Protein AF-A0A037ZIH6-F1 (afdb_monomer_lite)

Radius of gyration: 15.74 Å; chains: 1; bounding box: 48×26×40 Å

pLDDT: mean 79.51, std 10.86, range [41.81, 92.06]

Secondary structure (DSSP, 8-state):
-HHHHHHHHHHHHSPTTSHHHHHHHHHHHHHHHHHHHHHHH---S-SS--HHHHHHHHHHHHHHHHHHHHHTT-HHHHHHHHHHHHHHHHHHHHHHHHHHTTS-SHHHHHHHHHHHHHHHHHHHHHSPPPTT--

Structure (mmCIF, N/CA/C/O backbone):
data_AF-A0A037ZIH6-F1
#
_entry.id   AF-A0A037ZIH6-F1
#
loop_
_atom_site.group_PDB
_atom_site.id
_atom_site.type_symbol
_atom_site.label_atom_id
_atom_site.label_alt_id
_atom_site.label_comp_id
_atom_site.label_asym_id
_atom_site.label_entity_id
_atom_site.label_seq_id
_atom_site.pdbx_PDB_ins_code
_atom_site.Cartn_x
_atom_site.Cartn_y
_atom_site.Cartn_z
_atom_site.occupancy
_atom_site.B_iso_or_equiv
_atom_site.auth_seq_id
_atom_site.auth_comp_id
_atom_site.auth_asym_id
_atom_site.auth_atom_id
_atom_site.pdbx_PDB_model_num
ATOM 1 N N . MET A 1 1 ? 10.804 1.734 0.736 1.00 68.06 1 MET A N 1
ATOM 2 C CA . MET A 1 1 ? 9.848 0.606 0.606 1.00 68.06 1 MET A CA 1
ATOM 3 C C . MET A 1 1 ? 9.737 -0.236 1.885 1.00 68.06 1 MET A C 1
ATOM 5 O O . MET A 1 1 ? 8.668 -0.233 2.480 1.00 68.06 1 MET A O 1
ATOM 9 N N . LEU A 1 2 ? 10.804 -0.874 2.390 1.00 74.44 2 LEU A N 1
ATOM 10 C CA . LEU A 1 2 ? 10.734 -1.746 3.588 1.00 74.44 2 LEU A CA 1
ATOM 11 C C . LEU A 1 2 ? 10.181 -1.064 4.856 1.00 74.44 2 LEU A C 1
ATOM 13 O O . LEU A 1 2 ? 9.346 -1.632 5.555 1.00 74.44 2 LEU A O 1
ATOM 17 N N . VAL A 1 3 ? 10.578 0.185 5.118 1.00 73.69 3 VAL A N 1
ATOM 18 C CA . VAL A 1 3 ? 10.059 0.964 6.258 1.00 73.69 3 VAL A CA 1
ATOM 19 C C . VAL A 1 3 ? 8.549 1.205 6.130 1.00 73.69 3 VAL A C 1
ATOM 21 O O . VAL A 1 3 ? 7.821 1.079 7.110 1.00 73.69 3 VAL A O 1
ATOM 24 N N . ALA A 1 4 ? 8.054 1.4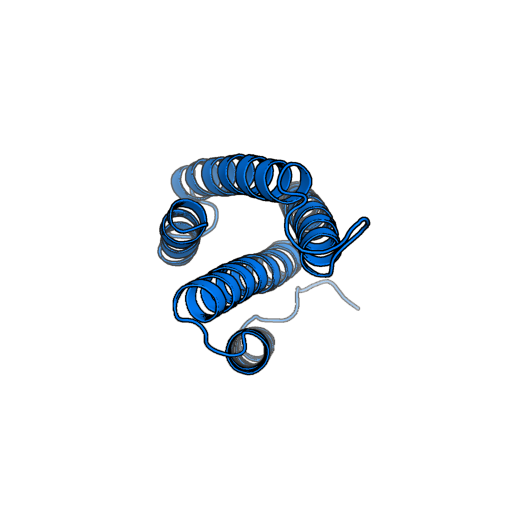87 4.919 1.00 73.69 4 ALA A N 1
ATOM 25 C CA . ALA A 1 4 ? 6.625 1.682 4.666 1.00 73.69 4 ALA A CA 1
ATOM 26 C C . ALA A 1 4 ? 5.823 0.396 4.917 1.00 73.69 4 ALA A C 1
ATOM 28 O O . ALA A 1 4 ? 4.733 0.461 5.482 1.00 73.69 4 ALA A O 1
ATOM 29 N N . LEU A 1 5 ? 6.382 -0.766 4.555 1.00 78.38 5 LEU A N 1
ATOM 30 C CA . LEU A 1 5 ? 5.774 -2.074 4.812 1.00 78.38 5 LEU A CA 1
ATOM 31 C C . LEU A 1 5 ? 5.673 -2.364 6.309 1.00 78.38 5 LEU A C 1
ATOM 33 O O . LEU A 1 5 ? 4.591 -2.693 6.794 1.00 78.38 5 LEU A O 1
ATOM 37 N N . GLY A 1 6 ? 6.771 -2.177 7.047 1.00 77.94 6 GLY A N 1
ATOM 38 C CA . GLY A 1 6 ? 6.791 -2.378 8.495 1.00 77.94 6 GLY A CA 1
ATOM 39 C C . GLY A 1 6 ? 5.801 -1.458 9.211 1.00 77.94 6 GLY A C 1
ATOM 40 O O . GLY A 1 6 ? 4.946 -1.921 9.966 1.00 77.94 6 GLY A O 1
ATOM 41 N N . VAL A 1 7 ? 5.844 -0.156 8.913 1.00 75.31 7 VAL A N 1
ATOM 42 C CA . VAL A 1 7 ? 4.920 0.819 9.510 1.00 75.31 7 VAL A CA 1
ATOM 43 C C . VAL A 1 7 ? 3.474 0.503 9.119 1.00 75.31 7 VAL A C 1
ATOM 45 O O . VAL A 1 7 ? 2.612 0.443 9.995 1.00 75.31 7 VAL A O 1
ATOM 48 N N . GLY A 1 8 ? 3.197 0.223 7.844 1.00 70.31 8 GLY A N 1
ATOM 49 C CA . GLY A 1 8 ? 1.859 -0.125 7.365 1.00 70.31 8 GLY A CA 1
ATOM 50 C C . GLY A 1 8 ? 1.283 -1.360 8.061 1.00 70.31 8 GLY A C 1
ATOM 51 O O . GLY A 1 8 ? 0.162 -1.303 8.565 1.00 70.31 8 GLY A O 1
ATOM 52 N N . ALA A 1 9 ? 2.068 -2.432 8.207 1.00 77.44 9 ALA A N 1
ATOM 53 C CA . ALA A 1 9 ? 1.650 -3.635 8.927 1.00 77.44 9 ALA A CA 1
ATOM 54 C C . ALA A 1 9 ? 1.286 -3.324 10.389 1.00 77.44 9 ALA A C 1
ATOM 56 O O . ALA A 1 9 ? 0.242 -3.760 10.883 1.00 77.44 9 ALA A O 1
ATOM 57 N N . THR A 1 10 ? 2.078 -2.487 11.072 1.00 74.12 10 THR A N 1
ATOM 58 C CA . THR A 1 10 ? 1.753 -2.080 12.449 1.00 74.12 10 THR A CA 1
ATOM 59 C C . THR A 1 10 ? 0.470 -1.251 12.549 1.00 74.12 10 THR A C 1
ATOM 61 O O . THR A 1 10 ? -0.231 -1.364 13.552 1.00 74.12 10 THR A O 1
ATOM 64 N N . VAL A 1 11 ? 0.095 -0.474 11.523 1.00 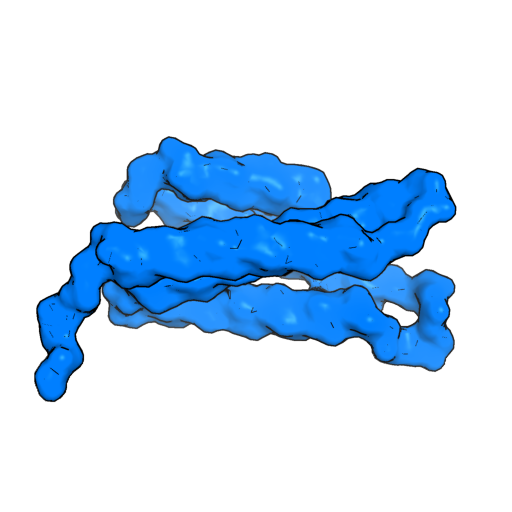77.38 11 VAL A N 1
ATOM 65 C CA . VAL A 1 11 ? -1.190 0.258 11.501 1.00 77.38 11 VAL A CA 1
ATOM 66 C C . VAL A 1 11 ? -2.379 -0.708 11.522 1.00 77.38 11 VAL A C 1
ATOM 68 O O . VAL A 1 11 ? -3.371 -0.420 12.199 1.00 77.38 11 VAL A O 1
ATOM 71 N N . PHE A 1 12 ? -2.281 -1.846 10.825 1.00 71.88 12 PHE A N 1
ATOM 72 C CA . PHE A 1 12 ? -3.338 -2.865 10.774 1.00 71.88 12 PHE A CA 1
ATOM 73 C C . PHE A 1 12 ? -3.478 -3.662 12.075 1.00 71.88 12 PHE A C 1
ATOM 75 O O . PHE A 1 12 ? -4.592 -4.040 12.431 1.00 71.88 12 PHE A O 1
ATOM 82 N N . LEU A 1 13 ? -2.377 -3.876 12.801 1.00 75.44 13 LEU A N 1
ATOM 83 C CA . LEU A 1 13 ? -2.367 -4.622 14.065 1.00 75.44 13 LEU A CA 1
ATOM 84 C C . LEU A 1 13 ? -2.875 -3.808 15.267 1.00 75.44 13 LEU A C 1
ATOM 86 O O . LEU A 1 13 ? -3.116 -4.366 16.337 1.00 75.44 13 LEU A O 1
ATOM 90 N N . ARG A 1 14 ? -3.015 -2.482 15.135 1.00 76.88 14 ARG A N 1
ATOM 91 C CA . ARG A 1 14 ? -3.415 -1.605 16.245 1.00 76.88 14 ARG A CA 1
ATOM 92 C C . ARG A 1 14 ? -4.919 -1.310 16.245 1.00 76.88 14 ARG A C 1
ATOM 94 O O . ARG A 1 14 ? -5.528 -1.201 15.179 1.00 76.88 14 ARG A O 1
ATOM 101 N N . PRO A 1 15 ? -5.525 -1.085 17.429 1.00 73.88 15 PRO A N 1
ATOM 102 C CA . PRO A 1 15 ? -6.934 -0.720 17.520 1.00 73.88 15 PRO A CA 1
ATOM 103 C C . PRO A 1 15 ? -7.221 0.568 16.734 1.00 73.88 15 PRO A C 1
ATOM 105 O O . PRO A 1 15 ? -6.603 1.618 16.964 1.00 73.88 15 PRO A O 1
ATOM 108 N N . LYS A 1 16 ? -8.158 0.475 15.786 1.00 74.56 16 LYS A N 1
ATOM 109 C CA . LYS A 1 16 ? -8.500 1.546 14.839 1.00 74.56 16 LYS A CA 1
ATOM 110 C C . LYS A 1 16 ? -9.087 2.753 15.577 1.00 74.56 16 LYS A C 1
ATOM 112 O O . LYS A 1 16 ? -9.877 2.605 16.503 1.00 74.56 16 LYS A O 1
ATOM 117 N N . GLY A 1 17 ? -8.720 3.963 15.155 1.00 69.81 17 GLY A N 1
ATOM 118 C CA . GLY A 1 17 ? -9.256 5.214 15.717 1.00 69.81 17 GLY A CA 1
ATOM 119 C C . GLY A 1 17 ? -8.604 5.707 17.018 1.00 69.81 17 GLY A C 1
ATOM 120 O O . GLY A 1 17 ? -8.899 6.823 17.449 1.00 69.81 17 GLY A O 1
ATOM 121 N N . THR A 1 18 ? -7.675 4.945 17.602 1.00 81.94 18 THR A N 1
ATOM 122 C CA . THR A 1 18 ? -6.865 5.383 18.754 1.00 81.94 18 THR A CA 1
ATOM 123 C C . THR A 1 18 ? -5.888 6.507 18.385 1.00 81.94 18 THR A C 1
ATOM 125 O O . THR A 1 18 ? -5.555 6.704 17.211 1.00 81.94 18 THR A O 1
ATOM 128 N N . ARG A 1 19 ? -5.382 7.246 19.388 1.00 81.12 19 ARG A N 1
ATOM 129 C CA . ARG A 1 19 ? -4.295 8.231 19.191 1.00 81.12 19 ARG A CA 1
ATOM 130 C C . ARG A 1 19 ? -3.071 7.577 18.534 1.00 81.12 19 ARG A C 1
ATOM 132 O O . ARG A 1 19 ? -2.506 8.141 17.603 1.00 81.12 19 ARG A O 1
ATOM 139 N N . THR A 1 20 ? -2.746 6.350 18.938 1.00 81.50 20 THR A N 1
ATOM 140 C CA . THR A 1 20 ? -1.658 5.549 18.364 1.00 81.50 20 THR A CA 1
ATOM 141 C C . THR A 1 20 ? -1.892 5.225 16.889 1.00 81.50 20 THR A C 1
ATOM 143 O O . THR A 1 20 ? -1.002 5.455 16.077 1.00 81.50 20 THR A O 1
ATOM 146 N N . HIS A 1 21 ? -3.097 4.789 16.502 1.00 84.00 21 HIS A N 1
ATOM 147 C CA . HIS A 1 21 ? -3.435 4.549 15.092 1.00 84.00 21 HIS A CA 1
ATOM 148 C C . HIS A 1 21 ? -3.286 5.818 14.236 1.00 84.00 21 HIS A C 1
ATOM 150 O O . HIS A 1 21 ? -2.731 5.764 13.142 1.00 84.00 21 HIS A O 1
ATOM 156 N N . LYS A 1 22 ? -3.720 6.977 14.750 1.00 82.31 22 LYS A N 1
ATOM 157 C CA . LYS A 1 22 ? -3.577 8.265 14.050 1.00 82.31 22 LYS A CA 1
ATOM 158 C C . LYS A 1 22 ? -2.109 8.668 13.878 1.00 82.31 22 LYS A C 1
ATOM 160 O O . LYS A 1 22 ? -1.735 9.124 12.801 1.00 82.31 22 LYS A O 1
ATOM 165 N N . ASN A 1 23 ? -1.286 8.491 14.911 1.00 84.00 23 ASN A N 1
ATOM 166 C CA . ASN A 1 23 ? 0.131 8.853 14.865 1.00 84.00 23 ASN A CA 1
ATOM 167 C C . ASN A 1 23 ? 0.915 7.942 13.912 1.00 84.00 23 ASN A C 1
ATOM 169 O O . ASN A 1 23 ? 1.609 8.448 13.035 1.00 84.00 23 ASN A O 1
ATOM 173 N N . ILE A 1 24 ? 0.742 6.620 14.011 1.00 83.94 24 ILE A N 1
ATOM 174 C CA . ILE A 1 24 ? 1.406 5.669 13.105 1.00 83.94 24 ILE A CA 1
ATOM 175 C C . ILE A 1 24 ? 0.897 5.858 11.667 1.00 83.94 24 ILE A C 1
ATOM 177 O O . ILE A 1 24 ? 1.690 5.843 10.732 1.00 83.94 24 ILE A O 1
ATOM 181 N N . GLY A 1 25 ? -0.396 6.139 11.475 1.00 80.81 25 GLY A N 1
ATOM 182 C CA . GLY A 1 25 ? -0.952 6.469 10.161 1.00 80.81 25 GLY A CA 1
ATOM 183 C C . GLY A 1 25 ? -0.319 7.717 9.531 1.00 80.81 25 GLY A C 1
ATOM 184 O O . GLY A 1 25 ? -0.046 7.721 8.336 1.00 80.81 25 GLY A O 1
ATOM 185 N N . ARG A 1 26 ? -0.014 8.758 10.320 1.00 85.44 26 ARG A N 1
ATOM 186 C CA . ARG A 1 26 ? 0.731 9.934 9.828 1.00 85.44 26 ARG A CA 1
ATOM 187 C C . ARG A 1 26 ? 2.162 9.576 9.434 1.00 85.44 26 ARG A C 1
ATOM 189 O O . ARG A 1 26 ? 2.610 10.012 8.380 1.00 85.44 26 ARG A O 1
ATOM 196 N N . ILE A 1 27 ? 2.845 8.760 10.240 1.00 86.19 27 ILE A N 1
ATOM 197 C CA . ILE A 1 27 ? 4.194 8.269 9.919 1.00 86.19 27 ILE A CA 1
ATOM 198 C C . ILE A 1 27 ? 4.162 7.481 8.605 1.00 86.19 27 ILE A C 1
ATOM 200 O O . ILE A 1 27 ? 4.978 7.740 7.727 1.00 86.19 27 ILE A O 1
ATOM 204 N N . PHE A 1 28 ? 3.179 6.592 8.424 1.00 84.88 28 PHE A N 1
ATOM 205 C CA . PHE A 1 28 ? 2.985 5.851 7.177 1.00 84.88 28 PHE A CA 1
ATOM 206 C C . PHE A 1 28 ? 2.849 6.789 5.971 1.00 84.88 28 PHE A C 1
ATOM 208 O O . PHE A 1 28 ? 3.547 6.608 4.979 1.00 84.88 28 PHE A O 1
ATOM 215 N N . VAL A 1 29 ? 2.008 7.825 6.073 1.00 85.25 29 VAL A N 1
ATOM 216 C CA . VAL A 1 29 ? 1.824 8.822 5.005 1.00 85.25 29 VAL A CA 1
ATOM 217 C C . VAL A 1 29 ? 3.131 9.541 4.668 1.00 85.25 29 VAL A C 1
ATOM 219 O O . VAL A 1 29 ? 3.469 9.656 3.494 1.00 85.25 29 VAL A O 1
ATOM 222 N N . VAL A 1 30 ? 3.886 9.990 5.674 1.00 86.94 30 VAL A N 1
ATOM 223 C CA . VAL A 1 30 ? 5.167 10.684 5.457 1.00 86.94 30 VAL A CA 1
ATOM 224 C C . VAL A 1 30 ? 6.180 9.765 4.774 1.00 86.94 30 VAL A C 1
ATOM 226 O O . VAL A 1 30 ? 6.762 10.139 3.758 1.00 86.94 30 VAL A O 1
ATOM 229 N N . VAL A 1 31 ? 6.348 8.539 5.277 1.00 86.00 31 VAL A N 1
ATOM 230 C CA . VAL A 1 31 ? 7.268 7.547 4.696 1.00 86.00 31 VAL A CA 1
ATOM 231 C C . VAL A 1 31 ? 6.873 7.204 3.257 1.00 86.00 31 VAL A C 1
ATOM 233 O O . VAL A 1 31 ? 7.739 7.006 2.402 1.00 86.00 31 VAL A O 1
ATOM 236 N N . MET A 1 32 ? 5.573 7.158 2.972 1.00 85.31 32 MET A N 1
ATOM 237 C CA . MET A 1 32 ? 5.066 6.919 1.628 1.00 85.31 32 MET A CA 1
ATOM 238 C C . MET A 1 32 ? 5.333 8.074 0.667 1.00 85.31 32 MET A C 1
ATOM 240 O O . MET A 1 32 ? 5.748 7.824 -0.460 1.00 85.31 32 MET A O 1
ATOM 244 N N . LEU A 1 33 ? 5.145 9.322 1.099 1.00 86.56 33 LEU A N 1
ATOM 245 C CA . LEU A 1 33 ? 5.468 10.492 0.279 1.00 86.56 33 LEU A CA 1
ATOM 246 C C . LEU A 1 33 ? 6.959 10.535 -0.061 1.00 86.56 33 LEU A C 1
ATOM 248 O O . LEU A 1 33 ? 7.309 10.739 -1.220 1.00 86.56 33 LEU A O 1
ATOM 252 N N . ILE A 1 34 ? 7.823 10.261 0.922 1.00 86.44 34 ILE A N 1
ATOM 253 C CA . ILE A 1 34 ? 9.273 10.160 0.706 1.00 86.44 34 ILE A CA 1
ATOM 254 C C . ILE A 1 34 ? 9.582 9.033 -0.285 1.00 86.44 34 ILE A C 1
ATOM 256 O O . ILE A 1 34 ? 10.338 9.232 -1.229 1.00 86.44 34 ILE A O 1
ATOM 260 N N . SER A 1 35 ? 8.964 7.860 -0.113 1.00 83.38 35 SER A N 1
ATOM 261 C CA . SER A 1 35 ? 9.187 6.726 -1.016 1.00 83.38 35 SER A CA 1
ATOM 262 C C . SER A 1 35 ? 8.733 7.030 -2.449 1.00 83.38 35 SER A C 1
ATOM 264 O O . SER A 1 35 ? 9.451 6.701 -3.386 1.00 83.38 35 SER A O 1
ATOM 266 N N . ASN A 1 36 ? 7.583 7.687 -2.633 1.00 83.88 36 ASN A N 1
ATOM 267 C CA . ASN A 1 36 ? 7.106 8.098 -3.955 1.00 83.88 36 ASN A CA 1
ATOM 268 C C . ASN A 1 36 ? 8.025 9.161 -4.579 1.00 83.88 36 ASN A C 1
ATOM 270 O O . ASN A 1 36 ? 8.311 9.077 -5.767 1.00 83.88 36 ASN A O 1
ATOM 274 N N . ALA A 1 37 ? 8.521 10.122 -3.791 1.00 84.00 37 ALA A N 1
ATOM 275 C CA . ALA A 1 37 ? 9.474 11.127 -4.264 1.00 84.00 37 ALA A CA 1
ATOM 276 C C . ALA A 1 37 ? 10.787 10.492 -4.747 1.00 84.00 37 ALA A C 1
ATOM 278 O O . ALA A 1 37 ? 11.301 10.883 -5.790 1.00 84.00 37 ALA A O 1
ATOM 279 N N . ILE A 1 38 ? 11.285 9.473 -4.037 1.00 83.62 38 ILE A N 1
ATOM 280 C CA . ILE A 1 38 ? 12.461 8.703 -4.463 1.00 83.62 38 ILE A CA 1
ATOM 281 C C . ILE A 1 38 ? 12.190 8.004 -5.800 1.00 83.62 38 ILE A C 1
ATOM 283 O O . ILE A 1 38 ? 13.022 8.083 -6.693 1.00 83.62 38 ILE A O 1
ATOM 287 N N . VAL A 1 39 ? 11.022 7.376 -5.980 1.00 79.19 39 VAL A N 1
ATOM 288 C CA . VAL A 1 39 ? 10.679 6.726 -7.259 1.00 79.19 39 VAL A CA 1
ATOM 289 C C . VAL A 1 39 ? 10.613 7.732 -8.411 1.00 79.19 39 VAL A C 1
ATOM 291 O O . VAL A 1 39 ? 11.080 7.418 -9.496 1.00 79.19 39 VAL A O 1
ATOM 294 N N . PHE A 1 40 ? 10.097 8.945 -8.186 1.00 79.50 40 PHE A N 1
ATOM 295 C CA . PHE A 1 40 ? 10.130 10.004 -9.204 1.00 79.50 40 PHE A CA 1
ATOM 296 C C . PHE A 1 40 ? 11.546 10.513 -9.512 1.00 79.50 40 PHE A C 1
ATOM 298 O O . PHE A 1 40 ? 11.783 11.018 -10.606 1.00 79.50 40 PHE A O 1
ATOM 305 N N . ALA A 1 41 ? 12.473 10.414 -8.556 1.00 75.94 41 ALA A N 1
ATOM 306 C CA . ALA A 1 41 ? 13.865 10.816 -8.735 1.00 75.94 41 ALA A CA 1
ATOM 307 C C . ALA A 1 41 ? 14.712 9.744 -9.449 1.00 75.94 41 ALA A C 1
ATOM 309 O O . ALA A 1 41 ? 15.724 10.080 -10.060 1.00 75.94 41 ALA A O 1
ATOM 310 N N . ILE A 1 42 ? 14.310 8.471 -9.386 1.00 72.12 42 ILE A N 1
ATOM 311 C CA . ILE A 1 42 ? 14.998 7.357 -10.048 1.00 72.12 42 ILE A CA 1
ATOM 312 C C . ILE A 1 42 ? 14.517 7.262 -11.506 1.00 72.12 42 ILE A C 1
ATOM 314 O O . ILE A 1 42 ? 13.393 6.853 -11.788 1.00 72.12 42 ILE A O 1
ATOM 318 N N . GLN A 1 43 ? 15.393 7.622 -12.445 1.00 60.22 43 GLN A N 1
ATOM 319 C CA . GLN A 1 43 ? 15.152 7.605 -13.898 1.00 60.22 43 GLN A CA 1
ATOM 320 C C . GLN A 1 43 ? 15.852 6.422 -14.594 1.00 60.22 43 GLN A C 1
ATOM 322 O O . GLN A 1 43 ? 16.420 6.581 -15.670 1.00 60.22 43 GLN A O 1
ATOM 327 N N . GLU A 1 44 ? 15.874 5.241 -13.973 1.00 56.91 44 GLU A N 1
ATOM 328 C CA . GLU A 1 44 ? 16.831 4.198 -14.380 1.00 56.91 44 GLU A CA 1
ATOM 329 C C . GLU A 1 44 ? 16.449 3.398 -15.641 1.00 56.91 44 GLU A C 1
ATOM 331 O O . GLU A 1 44 ? 17.342 3.075 -16.417 1.00 56.91 44 GLU A O 1
ATOM 336 N N . ASP A 1 45 ? 15.167 3.166 -15.957 1.00 53.28 45 ASP A N 1
ATOM 337 C CA . ASP A 1 45 ? 14.836 2.112 -16.947 1.00 53.28 45 ASP A CA 1
ATOM 338 C C . ASP A 1 45 ? 14.130 2.578 -18.226 1.00 53.28 45 ASP A C 1
ATOM 340 O O . ASP A 1 45 ? 13.825 1.792 -19.123 1.00 53.28 45 ASP A O 1
ATOM 344 N N . THR A 1 46 ? 13.813 3.860 -18.356 1.00 51.66 46 THR A N 1
ATOM 345 C CA . THR A 1 46 ? 13.199 4.390 -19.578 1.00 51.66 46 THR A CA 1
ATOM 346 C C . THR A 1 46 ? 13.631 5.834 -19.706 1.00 51.66 46 THR A C 1
ATOM 348 O O . THR A 1 46 ? 13.614 6.568 -18.725 1.00 51.66 46 THR A O 1
ATOM 351 N N . LYS A 1 47 ? 13.996 6.288 -20.906 1.00 55.78 47 LYS A N 1
ATOM 352 C CA . LYS A 1 47 ? 14.246 7.712 -21.196 1.00 55.78 47 LYS A CA 1
ATOM 353 C C . LYS A 1 47 ? 12.943 8.553 -21.096 1.00 55.78 47 LYS A C 1
ATOM 355 O O . LYS A 1 47 ? 12.671 9.357 -21.981 1.00 55.78 47 LYS A O 1
ATOM 360 N N . GLY A 1 48 ? 12.086 8.304 -20.094 1.00 61.25 48 GLY A N 1
ATOM 361 C CA . GLY A 1 48 ? 10.713 8.794 -19.955 1.00 61.25 48 GLY A CA 1
ATOM 362 C C . GLY A 1 48 ? 9.930 8.178 -18.776 1.00 61.25 48 GLY A C 1
ATOM 363 O O . GLY A 1 48 ? 10.492 7.568 -17.870 1.00 61.25 48 GLY A O 1
ATOM 364 N N . PHE A 1 49 ? 8.604 8.355 -18.790 1.00 67.00 49 PHE A N 1
ATOM 365 C CA . PHE A 1 49 ? 7.674 7.961 -17.721 1.00 67.00 49 PHE A CA 1
ATOM 366 C C . PHE A 1 49 ? 7.439 6.437 -17.687 1.00 67.00 49 PHE A C 1
ATOM 368 O O . PHE A 1 49 ? 6.634 5.904 -18.451 1.00 67.00 49 PHE A O 1
ATOM 375 N N . GLY A 1 50 ? 8.149 5.726 -16.807 1.00 72.38 50 GLY A N 1
ATOM 376 C CA . GLY A 1 50 ? 8.020 4.272 -16.641 1.00 72.38 50 GLY A CA 1
ATOM 377 C C . GLY A 1 50 ? 6.806 3.835 -15.806 1.00 72.38 50 GLY A C 1
ATOM 378 O O . GLY A 1 50 ? 6.170 4.634 -15.116 1.00 72.38 50 GLY A O 1
ATOM 379 N N . VAL A 1 51 ? 6.507 2.530 -15.790 1.00 73.50 51 VAL A N 1
ATOM 380 C CA . VAL A 1 51 ? 5.361 1.968 -15.039 1.00 73.50 51 VAL A CA 1
ATOM 381 C C . VAL A 1 51 ? 5.419 2.272 -13.533 1.00 73.50 51 VAL A C 1
ATOM 383 O O . VAL A 1 51 ? 4.393 2.517 -12.900 1.00 73.50 51 VAL A O 1
ATOM 386 N N . PHE A 1 52 ? 6.621 2.346 -12.956 1.00 76.19 52 PHE A N 1
ATOM 387 C CA . PHE A 1 52 ? 6.811 2.707 -11.551 1.00 76.19 52 PHE A CA 1
ATOM 388 C C . PHE A 1 52 ? 6.388 4.152 -11.249 1.00 76.19 52 PHE A C 1
ATOM 390 O O . PHE A 1 52 ? 5.829 4.405 -10.184 1.00 76.19 52 PHE A O 1
ATOM 397 N N . HIS A 1 53 ? 6.535 5.077 -12.206 1.00 79.31 53 HIS A N 1
ATOM 398 C CA . HIS A 1 53 ? 6.051 6.452 -12.062 1.00 79.31 53 HIS A CA 1
ATOM 399 C C . HIS A 1 53 ? 4.519 6.488 -12.019 1.00 79.31 53 HIS A C 1
ATOM 401 O O . HIS A 1 53 ? 3.937 7.158 -11.164 1.00 79.31 53 HIS A O 1
ATOM 407 N N . ALA A 1 54 ? 3.856 5.708 -12.885 1.00 80.88 54 ALA A N 1
ATOM 408 C CA . ALA A 1 54 ? 2.402 5.559 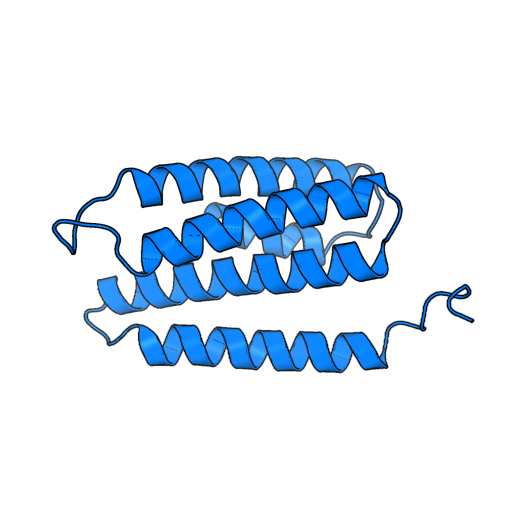-12.860 1.00 80.88 54 ALA A CA 1
ATOM 409 C C . ALA A 1 54 ? 1.920 5.018 -11.501 1.00 80.88 54 ALA A C 1
ATOM 411 O O . ALA A 1 54 ? 0.987 5.566 -10.908 1.00 80.88 54 ALA A O 1
ATOM 412 N N . PHE A 1 55 ? 2.598 4.000 -10.956 1.00 81.62 55 PHE A N 1
ATOM 413 C CA . PHE A 1 55 ? 2.281 3.468 -9.629 1.00 81.62 55 PHE A CA 1
ATOM 414 C C . PHE A 1 55 ? 2.495 4.491 -8.507 1.00 81.62 55 PHE A C 1
ATOM 416 O O . PHE A 1 55 ? 1.664 4.570 -7.598 1.00 81.62 55 PHE A O 1
ATOM 423 N N . SER A 1 56 ? 3.537 5.322 -8.572 1.00 82.56 56 SER A N 1
ATOM 424 C CA . SER A 1 56 ? 3.756 6.400 -7.599 1.00 82.56 56 SER A CA 1
ATOM 425 C C . SER A 1 56 ? 2.684 7.489 -7.664 1.00 82.56 56 SER A C 1
ATOM 427 O O . SER A 1 56 ? 2.246 7.965 -6.614 1.00 82.56 56 SER A O 1
ATOM 429 N N . VAL A 1 57 ? 2.186 7.836 -8.856 1.00 86.12 57 VAL A N 1
ATOM 430 C CA . VAL A 1 57 ? 1.043 8.756 -9.003 1.00 86.12 57 VAL A CA 1
ATOM 431 C C . VAL A 1 57 ? -0.212 8.163 -8.361 1.00 86.12 57 VAL A C 1
ATOM 433 O O . VAL A 1 57 ? -0.839 8.812 -7.520 1.00 86.12 57 VAL A O 1
ATOM 436 N N . VAL A 1 58 ? -0.553 6.913 -8.688 1.00 87.44 58 VAL A N 1
ATOM 437 C CA . VAL A 1 58 ? -1.715 6.218 -8.104 1.00 87.44 58 VAL A CA 1
ATOM 438 C C . VAL A 1 58 ? -1.590 6.118 -6.580 1.00 87.44 58 VAL A C 1
ATOM 440 O O . VAL A 1 58 ? -2.565 6.341 -5.857 1.00 87.44 58 VAL A O 1
ATOM 443 N N . SER A 1 59 ? -0.387 5.847 -6.077 1.00 86.50 59 SER A N 1
ATOM 444 C CA . SER A 1 59 ? -0.069 5.812 -4.647 1.00 86.50 59 SER A CA 1
ATOM 445 C C . SER A 1 59 ? -0.306 7.170 -3.971 1.00 86.50 59 SER A C 1
ATOM 447 O O . SER A 1 59 ? -1.005 7.241 -2.957 1.00 86.50 59 SER A O 1
ATOM 449 N N . CYS A 1 60 ? 0.179 8.268 -4.564 1.00 87.19 60 CYS A N 1
ATOM 450 C CA . CYS A 1 60 ? -0.082 9.625 -4.073 1.00 87.19 60 CYS A CA 1
ATOM 451 C C . CYS A 1 60 ? -1.584 9.934 -4.013 1.00 87.19 60 CYS A C 1
ATOM 453 O O . CYS A 1 60 ? -2.080 10.380 -2.975 1.00 87.19 60 CYS A O 1
ATOM 455 N N . LEU A 1 61 ? -2.322 9.648 -5.090 1.00 89.69 61 LEU A N 1
ATOM 456 C CA . LEU A 1 61 ? -3.771 9.866 -5.142 1.00 89.69 61 LEU A CA 1
ATOM 457 C C . LEU A 1 61 ? -4.507 9.050 -4.071 1.00 89.69 61 LEU A C 1
ATOM 459 O O . LEU A 1 61 ? -5.396 9.570 -3.396 1.00 89.69 61 LEU A O 1
ATOM 463 N N . SER A 1 62 ? -4.100 7.798 -3.865 1.00 87.31 62 SER A N 1
ATOM 464 C CA . SER A 1 62 ? -4.712 6.905 -2.876 1.00 87.31 62 SER A CA 1
ATOM 465 C C . SER A 1 62 ? -4.482 7.392 -1.444 1.00 87.31 62 SER A C 1
ATOM 467 O O . SER A 1 62 ? -5.397 7.357 -0.621 1.00 87.31 62 SER A O 1
ATOM 469 N N . ILE A 1 63 ? -3.301 7.938 -1.148 1.00 87.44 63 ILE A N 1
ATOM 470 C CA . ILE A 1 63 ? -2.993 8.518 0.165 1.00 87.44 63 ILE A CA 1
ATOM 471 C C . ILE A 1 63 ? -3.807 9.786 0.423 1.00 87.44 63 ILE A C 1
ATOM 473 O O . ILE A 1 63 ? -4.369 9.942 1.512 1.00 87.44 63 ILE A O 1
ATOM 477 N N . VAL A 1 64 ? -3.917 10.670 -0.573 1.00 88.88 64 VAL A N 1
ATOM 478 C CA . VAL A 1 64 ? -4.749 11.879 -0.473 1.00 88.88 64 VAL A CA 1
ATOM 479 C C . VAL A 1 64 ? -6.211 11.493 -0.256 1.00 88.88 64 VAL A C 1
ATOM 481 O O . VAL A 1 64 ? -6.847 11.994 0.674 1.00 88.88 64 VAL A O 1
ATOM 484 N N . ALA A 1 65 ? -6.731 10.545 -1.040 1.00 87.44 65 ALA A N 1
ATOM 485 C CA . ALA A 1 65 ? -8.085 10.026 -0.879 1.00 87.44 65 ALA A CA 1
ATOM 486 C C . ALA A 1 65 ? -8.294 9.409 0.514 1.00 87.44 65 ALA A C 1
ATOM 488 O O . ALA A 1 65 ? -9.271 9.728 1.193 1.00 87.44 65 ALA A O 1
ATOM 489 N N . GLY A 1 66 ? -7.354 8.587 0.989 1.00 86.56 66 GLY A N 1
ATOM 490 C CA . GLY A 1 66 ? -7.394 7.972 2.314 1.00 86.56 66 GLY A CA 1
ATOM 491 C C . GLY A 1 66 ? -7.437 9.009 3.438 1.00 86.56 66 GLY A C 1
ATOM 492 O O . GLY A 1 66 ? -8.278 8.905 4.337 1.00 86.56 66 GLY A O 1
ATOM 493 N N . ALA A 1 67 ? -6.592 10.041 3.369 1.00 86.62 67 ALA A N 1
ATOM 494 C CA . ALA A 1 67 ? -6.563 11.131 4.342 1.00 86.62 67 ALA A CA 1
ATOM 495 C C . ALA A 1 67 ? -7.860 11.958 4.325 1.00 86.62 67 ALA A C 1
ATOM 497 O O . ALA A 1 67 ? -8.399 12.288 5.384 1.00 86.62 67 ALA A O 1
ATOM 498 N N . THR A 1 68 ? -8.398 12.256 3.142 1.00 87.69 68 THR A N 1
ATOM 499 C CA . THR A 1 68 ? -9.668 12.981 2.989 1.00 87.69 68 THR A CA 1
ATOM 500 C C . THR A 1 68 ? -10.840 12.174 3.543 1.00 87.69 68 THR A C 1
ATOM 502 O O . THR A 1 68 ? -11.620 12.693 4.337 1.00 87.69 68 THR A O 1
ATOM 505 N N . LEU A 1 69 ? -10.930 10.877 3.234 1.00 86.56 69 LEU A N 1
ATOM 506 C CA . LEU A 1 69 ? -11.980 9.998 3.762 1.00 86.56 69 LEU A CA 1
ATOM 507 C C . LEU A 1 69 ? -11.913 9.849 5.288 1.00 86.56 69 LEU A C 1
ATOM 509 O O . LEU A 1 69 ? -12.960 9.765 5.934 1.00 86.56 69 LEU A O 1
ATOM 513 N N . ALA A 1 70 ? -10.708 9.863 5.869 1.00 85.12 70 ALA A N 1
ATOM 514 C CA . ALA A 1 70 ? -10.533 9.884 7.320 1.00 85.12 70 ALA A CA 1
ATOM 515 C C . ALA A 1 70 ? -11.096 11.170 7.945 1.00 85.12 70 ALA A C 1
ATOM 517 O O . ALA A 1 70 ? -11.787 11.098 8.962 1.00 85.12 70 ALA A O 1
ATOM 518 N N . ARG A 1 71 ? -10.833 12.332 7.327 1.00 86.06 71 ARG A N 1
ATOM 519 C CA . ARG A 1 71 ? -11.352 13.638 7.779 1.00 86.06 71 ARG A CA 1
ATOM 520 C C . ARG A 1 71 ? -12.872 13.732 7.653 1.00 86.06 71 ARG A C 1
ATOM 522 O O . ARG A 1 71 ? -13.514 14.246 8.557 1.00 86.06 71 ARG A O 1
ATOM 529 N N . LEU A 1 72 ? -13.442 13.165 6.589 1.00 86.31 72 LEU A N 1
ATOM 530 C CA . LEU A 1 72 ? -14.891 13.101 6.356 1.00 86.31 72 LEU A CA 1
ATOM 531 C C . LEU A 1 72 ? -15.614 12.057 7.229 1.00 86.3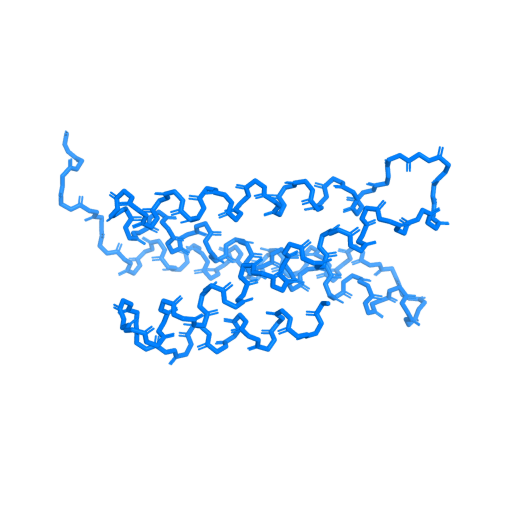1 72 LEU A C 1
ATOM 533 O O . LEU A 1 72 ? -16.808 11.832 7.058 1.00 86.31 72 LEU A O 1
ATOM 537 N N . GLY A 1 73 ? -14.908 11.346 8.116 1.00 82.38 73 GLY A N 1
ATOM 538 C CA . GLY A 1 73 ? -15.510 10.322 8.975 1.00 82.38 73 GLY A CA 1
ATOM 539 C C . GLY A 1 73 ? -15.982 9.062 8.234 1.00 82.38 73 GLY A C 1
ATOM 540 O O . GLY A 1 73 ? -16.608 8.191 8.842 1.00 82.38 73 GLY A O 1
ATOM 541 N N . ARG A 1 74 ? -15.649 8.903 6.944 1.00 83.94 74 ARG A N 1
ATOM 542 C CA . ARG A 1 74 ? -16.048 7.761 6.101 1.00 83.94 74 ARG A CA 1
ATOM 543 C C . ARG A 1 74 ? -15.168 6.539 6.378 1.00 83.94 74 ARG A C 1
ATOM 545 O O . ARG A 1 74 ? -14.380 6.119 5.536 1.00 83.94 74 ARG A O 1
ATOM 552 N N . ARG A 1 75 ? -15.304 5.955 7.573 1.00 81.44 75 ARG A N 1
ATOM 553 C CA . ARG A 1 75 ? -14.412 4.901 8.106 1.00 81.44 75 ARG A CA 1
ATOM 554 C C . ARG A 1 75 ? -14.288 3.666 7.207 1.00 81.44 75 ARG A C 1
ATOM 556 O O . ARG A 1 75 ? -13.183 3.160 7.045 1.00 81.44 75 ARG A O 1
ATOM 563 N N . VAL A 1 76 ? -15.388 3.199 6.609 1.00 81.75 76 VAL A N 1
ATOM 564 C CA . VAL A 1 76 ? -15.381 2.017 5.722 1.00 81.75 76 VAL A CA 1
ATOM 565 C C . VAL A 1 76 ? -14.644 2.313 4.416 1.00 81.75 76 VAL A C 1
ATOM 567 O O . VAL A 1 76 ? -13.800 1.526 3.995 1.00 81.75 76 VAL A O 1
ATOM 570 N N . SER A 1 77 ? -14.917 3.468 3.803 1.00 82.81 77 SER A N 1
ATOM 571 C CA . SER A 1 77 ? -14.236 3.901 2.578 1.00 82.81 77 SER A CA 1
ATOM 572 C C . SER A 1 77 ? -12.755 4.182 2.833 1.00 82.81 77 SER A C 1
ATOM 574 O O . SER A 1 77 ? -11.914 3.760 2.051 1.00 82.81 77 SER A O 1
ATOM 576 N N . HIS A 1 78 ? -12.426 4.832 3.955 1.00 85.94 78 HIS A N 1
ATOM 577 C CA . HIS A 1 78 ? -11.048 5.029 4.395 1.00 85.94 78 HIS A CA 1
ATOM 578 C C . HIS A 1 78 ? -10.320 3.687 4.539 1.00 85.94 78 HIS A C 1
ATOM 580 O O . HIS A 1 78 ? -9.244 3.519 3.978 1.00 85.94 78 HIS A O 1
ATOM 586 N N . ALA A 1 79 ? -10.922 2.709 5.223 1.00 82.38 79 ALA A N 1
ATOM 587 C CA . ALA A 1 79 ? -10.321 1.389 5.396 1.00 82.38 79 ALA A CA 1
ATOM 588 C C . ALA A 1 79 ? -10.077 0.671 4.057 1.00 82.38 79 ALA A C 1
ATOM 590 O O . ALA A 1 79 ? -9.018 0.077 3.884 1.00 82.38 79 ALA A O 1
ATOM 591 N N . HIS A 1 80 ? -11.010 0.771 3.105 1.00 84.44 80 HIS A N 1
ATOM 592 C CA . HIS A 1 80 ? -10.839 0.210 1.762 1.00 84.44 80 HIS A CA 1
ATOM 593 C C . HIS A 1 80 ? -9.691 0.864 0.998 1.00 84.44 80 HIS A C 1
ATOM 595 O O . HIS A 1 80 ? -8.832 0.165 0.467 1.00 84.44 80 HIS A O 1
ATOM 601 N N . VAL A 1 81 ? -9.642 2.197 0.973 1.00 87.62 81 VAL A N 1
ATOM 602 C CA . VAL A 1 81 ? -8.570 2.923 0.281 1.00 87.62 81 VAL A CA 1
ATOM 603 C C . VAL A 1 81 ? -7.215 2.634 0.921 1.00 87.62 81 VAL A C 1
ATOM 605 O O . VAL A 1 81 ? -6.240 2.432 0.203 1.00 87.62 81 VAL A O 1
ATOM 608 N N . MET A 1 82 ? -7.143 2.536 2.252 1.00 87.44 82 MET A N 1
ATOM 609 C CA . MET A 1 82 ? -5.900 2.186 2.947 1.00 87.44 82 MET A CA 1
ATOM 610 C C . MET A 1 82 ? -5.482 0.729 2.705 1.00 87.44 82 MET A C 1
ATOM 612 O O . MET A 1 82 ? -4.288 0.465 2.609 1.00 87.44 82 MET A O 1
ATOM 616 N N . LEU A 1 83 ? -6.431 -0.204 2.557 1.00 87.50 83 LEU A N 1
ATOM 617 C CA . LEU A 1 83 ? -6.143 -1.595 2.190 1.00 87.50 83 LEU A CA 1
ATOM 618 C C . LEU A 1 83 ? -5.546 -1.693 0.782 1.00 87.50 83 LEU A C 1
ATOM 620 O O . LEU A 1 83 ? -4.499 -2.312 0.608 1.00 87.50 83 LEU A O 1
ATOM 624 N N . TRP A 1 84 ? -6.164 -1.031 -0.199 1.00 86.31 84 TRP A N 1
ATOM 625 C CA . TRP A 1 84 ? -5.630 -0.968 -1.562 1.00 86.31 84 TRP A CA 1
ATOM 626 C C . TRP A 1 84 ? -4.280 -0.245 -1.619 1.00 86.31 84 TRP A C 1
ATOM 628 O O . TRP A 1 84 ? -3.364 -0.718 -2.286 1.00 86.31 84 TRP A O 1
ATOM 638 N N . SER A 1 85 ? -4.121 0.843 -0.855 1.00 87.44 85 SER A N 1
ATOM 639 C CA . SER A 1 85 ? -2.848 1.570 -0.741 1.00 87.44 85 SER A CA 1
ATOM 640 C C . SER A 1 85 ? -1.738 0.680 -0.185 1.00 87.44 85 SER A C 1
ATOM 642 O O . SER A 1 85 ? -0.657 0.620 -0.760 1.00 87.44 85 SER A O 1
ATOM 644 N N . PHE A 1 86 ? -2.002 -0.046 0.906 1.00 86.06 86 PHE A N 1
ATOM 645 C CA . PHE A 1 86 ? -1.032 -0.973 1.489 1.00 86.06 86 PHE A CA 1
ATOM 646 C C . PHE A 1 86 ? -0.685 -2.109 0.521 1.00 86.06 86 PHE A C 1
ATOM 648 O O . PHE A 1 86 ? 0.489 -2.425 0.347 1.00 86.06 86 PHE A O 1
ATOM 655 N N . GLY A 1 87 ? -1.685 -2.654 -0.178 1.00 88.06 87 GLY A N 1
ATOM 656 C CA . GLY A 1 87 ? -1.474 -3.646 -1.229 1.00 88.06 87 GLY A CA 1
ATOM 657 C C . GLY A 1 87 ? -0.568 -3.158 -2.359 1.00 88.06 87 GLY A C 1
ATOM 658 O O . GLY A 1 87 ? 0.317 -3.894 -2.786 1.00 88.06 87 GLY A O 1
ATOM 659 N N . GLY A 1 88 ? -0.726 -1.902 -2.786 1.00 86.69 88 GLY A N 1
ATOM 660 C CA . GLY A 1 88 ? 0.149 -1.280 -3.782 1.00 86.69 88 GLY A CA 1
ATOM 661 C C . GLY A 1 88 ? 1.608 -1.183 -3.324 1.00 86.69 88 GLY A C 1
ATOM 662 O O . GLY A 1 88 ? 2.512 -1.452 -4.109 1.00 86.69 88 GLY A O 1
ATOM 663 N N . VAL A 1 89 ? 1.855 -0.879 -2.044 1.00 85.44 89 VAL A N 1
ATOM 664 C CA . VAL A 1 89 ? 3.217 -0.853 -1.469 1.00 85.44 89 VAL A CA 1
ATOM 665 C C . VAL A 1 89 ? 3.820 -2.251 -1.408 1.00 85.44 89 VAL A C 1
ATOM 667 O O . VAL A 1 89 ? 4.990 -2.425 -1.742 1.00 85.44 89 VAL A O 1
ATOM 670 N N . CYS A 1 90 ? 3.028 -3.254 -1.018 1.00 87.12 90 CYS A N 1
ATOM 671 C CA . CYS A 1 90 ? 3.450 -4.653 -1.057 1.00 87.12 90 CYS A CA 1
ATOM 672 C C . CYS A 1 90 ? 3.814 -5.079 -2.482 1.00 87.12 90 CYS A C 1
ATOM 674 O O . CYS A 1 90 ? 4.866 -5.680 -2.677 1.00 87.12 90 CYS A O 1
ATOM 676 N N . ALA A 1 91 ? 2.992 -4.722 -3.472 1.00 88.31 91 ALA A N 1
ATOM 677 C CA . ALA A 1 91 ? 3.229 -5.074 -4.867 1.00 88.31 91 ALA A CA 1
ATOM 678 C C . ALA A 1 91 ? 4.493 -4.391 -5.408 1.00 88.31 91 ALA A C 1
ATOM 680 O O . ALA A 1 91 ? 5.321 -5.047 -6.034 1.00 88.31 91 ALA A O 1
ATOM 681 N N . ALA A 1 92 ? 4.684 -3.103 -5.104 1.00 85.00 92 ALA A N 1
ATOM 682 C CA . ALA A 1 92 ? 5.883 -2.359 -5.481 1.00 85.00 92 ALA A CA 1
ATOM 683 C C . ALA A 1 92 ? 7.149 -2.942 -4.831 1.00 85.00 92 ALA A C 1
ATOM 685 O O . ALA A 1 92 ? 8.147 -3.152 -5.514 1.00 85.00 92 ALA A O 1
ATOM 686 N N . GLY A 1 93 ? 7.097 -3.262 -3.533 1.00 85.31 93 GLY A N 1
ATOM 687 C CA . GLY A 1 93 ? 8.212 -3.885 -2.818 1.00 85.31 93 GLY A CA 1
ATOM 688 C C . GLY A 1 93 ? 8.551 -5.284 -3.340 1.00 85.31 93 GLY A C 1
ATOM 689 O O . GLY A 1 93 ? 9.724 -5.592 -3.531 1.00 85.31 93 GLY A O 1
ATOM 690 N N . ALA A 1 94 ? 7.538 -6.110 -3.621 1.00 86.94 94 ALA A N 1
ATOM 691 C CA . ALA A 1 94 ? 7.724 -7.446 -4.186 1.00 86.94 94 ALA A CA 1
ATOM 692 C C . ALA A 1 94 ? 8.275 -7.389 -5.620 1.00 86.94 94 ALA A C 1
ATOM 694 O O . ALA A 1 94 ? 9.200 -8.127 -5.950 1.00 86.94 94 ALA A O 1
ATOM 695 N N . GLY A 1 95 ? 7.757 -6.477 -6.448 1.00 86.31 95 GLY A N 1
ATOM 696 C CA . GLY A 1 95 ? 8.265 -6.232 -7.796 1.00 86.31 95 GLY A CA 1
ATOM 697 C C . GLY A 1 95 ? 9.720 -5.765 -7.785 1.00 86.31 95 GLY A C 1
ATOM 698 O O . GLY A 1 95 ? 10.544 -6.337 -8.489 1.00 86.31 95 GLY A O 1
ATOM 699 N N . GLN A 1 96 ? 10.061 -4.792 -6.934 1.00 83.31 96 GLN A N 1
ATOM 700 C CA . GLN A 1 96 ? 11.440 -4.317 -6.790 1.00 83.31 96 GLN A CA 1
ATOM 701 C C . GLN A 1 96 ? 12.379 -5.436 -6.310 1.00 83.31 96 GLN A C 1
ATOM 703 O O . GLN A 1 96 ? 13.457 -5.607 -6.871 1.00 83.31 96 GLN A O 1
ATOM 708 N N . GLY A 1 97 ? 11.963 -6.236 -5.322 1.00 85.81 97 GLY A N 1
ATOM 709 C CA . GLY A 1 97 ? 12.742 -7.383 -4.849 1.00 85.81 97 GLY A CA 1
ATOM 710 C C . GLY A 1 97 ? 12.974 -8.438 -5.935 1.00 85.81 97 GLY A C 1
ATOM 711 O O . GLY A 1 97 ? 14.079 -8.960 -6.049 1.00 85.81 97 GLY A O 1
ATOM 712 N N . ALA A 1 98 ? 11.971 -8.708 -6.774 1.00 86.62 98 ALA A N 1
ATOM 713 C CA . ALA A 1 98 ? 12.113 -9.614 -7.911 1.00 86.62 98 ALA A CA 1
ATOM 714 C C . ALA A 1 98 ? 13.129 -9.092 -8.940 1.00 86.62 98 ALA A C 1
ATOM 716 O O . ALA A 1 98 ? 13.993 -9.856 -9.361 1.00 86.62 98 ALA A O 1
ATOM 717 N N . VAL A 1 99 ? 13.094 -7.793 -9.272 1.00 84.25 99 VAL A N 1
ATOM 718 C CA . VAL A 1 99 ? 14.092 -7.171 -10.166 1.00 84.25 99 VAL A CA 1
ATOM 719 C C . VAL A 1 99 ? 15.504 -7.298 -9.590 1.00 84.25 99 VAL A C 1
ATOM 721 O O . VAL A 1 99 ? 16.418 -7.687 -10.311 1.00 84.25 99 VAL A O 1
ATOM 724 N N . MET A 1 100 ? 15.688 -7.060 -8.286 1.00 84.94 100 MET A N 1
ATOM 725 C CA . MET A 1 100 ? 16.995 -7.219 -7.624 1.00 84.94 100 MET A CA 1
ATOM 726 C C . MET A 1 100 ? 17.528 -8.660 -7.675 1.00 84.94 100 MET A C 1
ATOM 728 O O . MET A 1 100 ? 18.738 -8.865 -7.665 1.00 84.94 100 MET A O 1
ATOM 732 N N . LEU A 1 101 ? 16.637 -9.653 -7.736 1.00 89.19 101 LEU A N 1
ATOM 733 C CA . LEU A 1 101 ? 16.972 -11.074 -7.883 1.00 89.19 101 LEU A CA 1
ATOM 734 C C . LEU A 1 101 ? 17.043 -11.528 -9.350 1.00 89.19 101 LEU A C 1
ATOM 736 O O . LEU A 1 101 ? 17.178 -12.721 -9.611 1.00 89.19 101 LEU A O 1
ATOM 740 N N . ASN A 1 102 ? 16.955 -10.594 -10.301 1.00 89.31 102 ASN A N 1
ATOM 741 C CA . ASN A 1 102 ? 16.952 -10.859 -11.740 1.00 89.31 102 ASN A CA 1
ATOM 742 C C . ASN A 1 102 ? 15.790 -11.772 -12.193 1.00 89.31 102 ASN A C 1
ATOM 744 O O . ASN A 1 102 ? 15.912 -12.576 -13.117 1.00 89.31 102 ASN A O 1
ATOM 748 N N . LEU A 1 103 ? 14.648 -11.656 -11.510 1.00 90.31 103 LEU A N 1
ATOM 749 C CA . LEU A 1 103 ? 13.399 -12.355 -11.805 1.00 90.31 103 LEU A CA 1
ATOM 750 C C . LEU A 1 103 ? 12.390 -11.398 -12.460 1.00 90.31 103 LEU A C 1
ATOM 752 O O . LEU A 1 103 ? 12.408 -10.193 -12.193 1.00 90.31 103 LEU A O 1
ATOM 756 N N . PRO A 1 104 ? 11.446 -11.908 -13.273 1.00 88.38 104 PRO A N 1
ATOM 757 C CA . PRO A 1 104 ? 10.383 -11.076 -13.823 1.00 88.38 104 PRO A CA 1
ATOM 758 C C . PRO A 1 104 ? 9.494 -10.533 -12.686 1.00 88.38 104 PRO A C 1
ATOM 760 O O . PRO A 1 104 ? 8.985 -11.321 -11.887 1.00 88.38 104 PRO A O 1
ATOM 763 N N . PRO A 1 105 ? 9.244 -9.212 -12.601 1.00 85.44 105 PRO A N 1
ATOM 764 C CA . PRO A 1 105 ? 8.494 -8.621 -11.487 1.00 85.44 105 PRO A CA 1
ATOM 765 C C . PRO A 1 105 ? 6.977 -8.833 -11.575 1.00 85.44 105 PRO A C 1
ATOM 767 O O . PRO A 1 105 ? 6.282 -8.841 -10.557 1.00 85.44 105 PRO A O 1
ATOM 770 N N . TRP A 1 106 ? 6.446 -9.016 -12.786 1.00 86.62 106 TRP A N 1
ATOM 771 C CA . TRP A 1 106 ? 5.006 -9.055 -13.053 1.00 86.62 106 TRP A CA 1
ATOM 772 C C . TRP A 1 106 ? 4.233 -10.137 -12.284 1.00 86.62 106 TRP A C 1
ATOM 774 O O . TRP A 1 106 ? 3.196 -9.795 -11.713 1.00 86.62 106 TRP A O 1
ATOM 784 N N . PRO A 1 107 ? 4.706 -11.396 -12.174 1.00 92.06 107 PRO A N 1
ATOM 785 C CA . PRO A 1 107 ? 4.010 -12.421 -11.396 1.00 92.06 107 PRO A CA 1
ATOM 786 C C . PRO A 1 107 ? 3.843 -12.038 -9.922 1.00 92.06 107 PRO A C 1
ATOM 788 O O . PRO A 1 107 ? 2.773 -12.239 -9.353 1.00 92.06 107 PRO A O 1
ATOM 791 N N . PHE A 1 108 ? 4.863 -11.426 -9.313 1.00 88.88 108 PHE A N 1
ATOM 792 C CA . PHE A 1 108 ? 4.837 -11.014 -7.907 1.00 88.88 108 PHE A CA 1
ATOM 793 C C . PHE A 1 108 ? 3.891 -9.833 -7.671 1.00 88.88 108 PHE A C 1
ATOM 795 O O . PHE A 1 108 ? 3.135 -9.822 -6.694 1.00 88.88 108 PHE A O 1
ATOM 802 N N . ILE A 1 109 ? 3.886 -8.862 -8.589 1.00 87.88 109 ILE A N 1
ATOM 803 C CA . ILE A 1 109 ? 2.963 -7.720 -8.561 1.00 87.88 109 ILE A CA 1
ATOM 804 C C . ILE A 1 109 ? 1.513 -8.210 -8.687 1.00 87.88 109 ILE A C 1
ATOM 806 O O . ILE A 1 109 ? 0.673 -7.866 -7.852 1.00 87.88 109 ILE A O 1
ATOM 810 N N . ILE A 1 110 ? 1.226 -9.052 -9.687 1.00 90.44 110 ILE A N 1
ATOM 811 C CA . ILE A 1 110 ? -0.119 -9.592 -9.939 1.00 90.44 110 ILE A CA 1
ATOM 812 C C . ILE A 1 110 ? -0.590 -10.428 -8.749 1.00 90.44 110 ILE A C 1
ATOM 814 O O . ILE A 1 110 ? -1.689 -10.200 -8.243 1.00 90.44 110 ILE A O 1
ATOM 818 N N . LEU A 1 111 ? 0.246 -11.348 -8.257 1.00 91.44 111 LEU A N 1
ATOM 819 C CA . LEU A 1 111 ? -0.075 -12.177 -7.097 1.00 91.44 111 LEU A CA 1
ATOM 820 C C . LEU A 1 111 ? -0.423 -11.316 -5.880 1.00 91.44 111 LEU A C 1
ATOM 822 O O . LEU A 1 111 ? -1.412 -11.581 -5.199 1.00 91.44 111 LEU A O 1
ATOM 826 N N . THR A 1 112 ? 0.339 -10.249 -5.636 1.00 88.81 112 THR A N 1
ATOM 827 C CA . THR A 1 112 ? 0.067 -9.344 -4.518 1.00 88.81 112 THR A CA 1
ATOM 828 C C . THR A 1 112 ? -1.298 -8.669 -4.658 1.00 88.81 112 THR A C 1
ATOM 830 O O . THR A 1 112 ? -2.074 -8.661 -3.701 1.00 88.81 112 THR A O 1
ATOM 833 N N . PHE A 1 113 ? -1.641 -8.158 -5.845 1.00 89.19 113 PHE A N 1
ATOM 834 C CA . PHE A 1 113 ? -2.959 -7.561 -6.083 1.00 89.19 113 PHE A CA 1
ATOM 835 C C . PHE A 1 113 ? -4.102 -8.573 -5.977 1.00 89.19 113 PHE A C 1
ATOM 837 O O . PHE A 1 113 ? -5.156 -8.224 -5.446 1.00 89.19 113 PHE A O 1
ATOM 844 N N . LEU A 1 114 ? -3.903 -9.821 -6.408 1.00 90.81 114 LEU A N 1
ATOM 845 C CA . LEU A 1 114 ? -4.897 -10.886 -6.249 1.00 90.81 114 LEU A CA 1
ATOM 846 C C . LEU A 1 114 ? -5.145 -11.212 -4.771 1.00 90.81 114 LEU A C 1
ATOM 848 O O . LEU A 1 114 ? -6.298 -11.280 -4.342 1.00 90.81 114 LEU A O 1
ATOM 852 N N . LEU A 1 115 ? -4.082 -11.349 -3.973 1.00 89.00 115 LEU A N 1
ATOM 853 C CA . LEU A 1 115 ? -4.194 -11.606 -2.534 1.00 89.00 115 LEU A CA 1
ATOM 854 C C . LEU A 1 115 ? -4.883 -10.445 -1.807 1.00 89.00 115 LEU A C 1
ATOM 856 O O . LEU A 1 115 ? -5.792 -10.662 -1.005 1.00 89.00 115 LEU A O 1
ATOM 860 N N . VAL A 1 116 ? -4.505 -9.204 -2.125 1.00 86.81 116 VAL A N 1
ATOM 861 C CA . VAL A 1 116 ? -5.142 -8.002 -1.564 1.00 86.81 116 VAL A CA 1
ATOM 862 C C . VAL A 1 116 ? -6.601 -7.911 -2.000 1.00 86.81 116 VAL A C 1
ATOM 864 O O . VAL A 1 116 ? -7.459 -7.609 -1.174 1.00 86.81 116 VAL A O 1
ATOM 867 N N . GLY A 1 117 ? -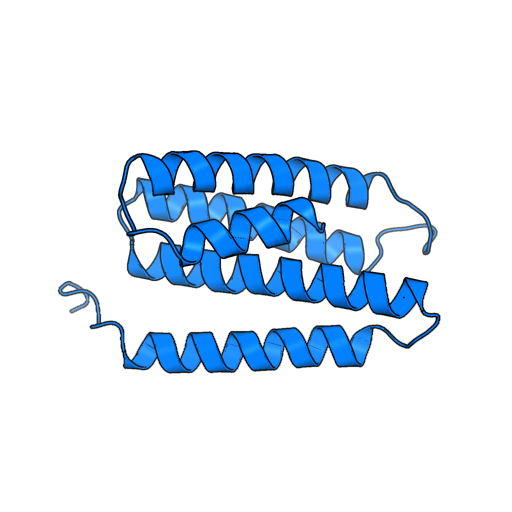6.900 -8.224 -3.262 1.00 86.06 117 GLY A N 1
ATOM 868 C CA . GLY A 1 117 ? -8.257 -8.281 -3.795 1.00 86.06 117 GLY A CA 1
ATOM 869 C C . GLY A 1 117 ? -9.121 -9.309 -3.067 1.00 86.06 117 GLY A C 1
ATOM 870 O O . GLY A 1 117 ? -10.252 -8.999 -2.702 1.00 86.06 117 GLY A O 1
ATOM 871 N N . LEU A 1 118 ? -8.577 -10.488 -2.754 1.00 86.19 118 LEU A N 1
ATOM 872 C CA . LEU A 1 118 ? -9.269 -11.519 -1.976 1.00 86.19 118 LEU A CA 1
ATOM 873 C C . LEU A 1 118 ? -9.547 -11.060 -0.536 1.00 86.19 118 LEU A C 1
ATOM 875 O O . LEU A 1 118 ? -10.649 -11.268 -0.020 1.00 86.19 118 LEU A O 1
ATOM 879 N N . VAL A 1 119 ? -8.583 -10.387 0.099 1.00 82.94 119 VAL A N 1
ATOM 880 C CA . VAL A 1 119 ? -8.761 -9.788 1.432 1.00 82.94 119 VAL A CA 1
ATOM 881 C C . VAL A 1 119 ? -9.798 -8.662 1.396 1.00 82.94 119 VAL A C 1
ATOM 883 O O . VAL A 1 119 ? -10.654 -8.598 2.276 1.00 82.94 119 VAL A O 1
ATOM 886 N N . ALA A 1 120 ? -9.768 -7.803 0.376 1.00 79.31 120 ALA A N 1
ATOM 887 C CA . ALA A 1 120 ? -10.727 -6.716 0.193 1.00 79.31 120 ALA A CA 1
ATOM 888 C C . ALA A 1 120 ? -12.141 -7.249 -0.064 1.00 79.31 120 ALA A C 1
ATOM 890 O O . ALA A 1 120 ? -13.105 -6.759 0.524 1.00 79.31 120 ALA A O 1
ATOM 891 N N . PHE A 1 121 ? -12.261 -8.295 -0.882 1.00 78.31 121 PHE A N 1
ATOM 892 C CA . PHE A 1 121 ? -13.517 -8.986 -1.134 1.00 78.31 121 PHE A CA 1
ATOM 893 C C . PHE A 1 121 ? -14.076 -9.561 0.168 1.00 78.31 121 PHE A C 1
ATOM 895 O O . PHE A 1 121 ? -15.182 -9.201 0.558 1.00 78.31 121 PHE A O 1
ATOM 902 N N . ARG A 1 122 ? -13.281 -10.339 0.919 1.00 76.94 122 ARG A N 1
ATOM 903 C CA . ARG A 1 122 ? -13.657 -10.845 2.255 1.00 76.94 122 ARG A CA 1
ATOM 904 C C . ARG A 1 122 ? -14.065 -9.715 3.209 1.00 76.94 122 ARG A C 1
ATOM 906 O O . ARG A 1 122 ? -15.079 -9.835 3.890 1.00 76.94 122 ARG A O 1
ATOM 913 N N . ALA A 1 123 ? -13.321 -8.610 3.243 1.00 69.06 123 ALA A N 1
ATOM 914 C CA . ALA A 1 123 ? -13.614 -7.466 4.107 1.00 69.06 123 ALA A CA 1
ATOM 915 C C . ALA A 1 123 ? -14.951 -6.784 3.765 1.00 69.06 123 ALA A C 1
ATOM 917 O O . ALA A 1 123 ? -15.650 -6.338 4.675 1.00 69.06 123 ALA A O 1
ATOM 918 N N . ASN A 1 124 ? -15.335 -6.751 2.486 1.00 65.25 124 ASN A N 1
ATOM 919 C CA . ASN A 1 124 ? -16.630 -6.234 2.037 1.00 65.25 124 ASN A CA 1
ATOM 920 C C . ASN A 1 124 ? -17.825 -7.076 2.512 1.00 65.25 124 ASN A C 1
ATOM 922 O O . ASN A 1 124 ? -18.897 -6.518 2.727 1.00 65.25 124 ASN A O 1
ATOM 926 N N . PHE A 1 125 ? -17.655 -8.387 2.716 1.00 56.41 125 PHE A N 1
ATOM 927 C CA . PHE A 1 125 ? -18.715 -9.242 3.275 1.00 56.41 125 PHE A CA 1
ATOM 928 C C . PHE A 1 125 ? -18.803 -9.177 4.803 1.00 56.41 125 PHE A C 1
ATOM 930 O O . PHE A 1 125 ? -19.862 -9.440 5.363 1.00 56.41 125 PHE A O 1
ATOM 937 N N . VAL A 1 126 ? -17.706 -8.830 5.483 1.00 58.31 126 VAL A N 1
ATOM 938 C CA . VAL A 1 126 ? -17.639 -8.820 6.955 1.00 58.31 126 VAL A CA 1
ATOM 939 C C . VAL A 1 126 ? -17.989 -7.450 7.547 1.00 58.31 126 VAL A C 1
ATOM 941 O O . VAL A 1 126 ? -18.497 -7.376 8.665 1.00 58.31 126 VAL A O 1
ATOM 944 N N . LEU A 1 127 ? -17.734 -6.349 6.833 1.00 55.59 127 LEU A N 1
ATOM 945 C CA . LEU A 1 127 ? -18.070 -5.010 7.319 1.00 55.59 127 LEU A CA 1
ATOM 946 C C . LEU A 1 127 ? -19.550 -4.693 7.039 1.00 55.59 127 LEU A C 1
ATOM 948 O O . LEU A 1 127 ? -19.946 -4.655 5.874 1.00 55.59 127 LEU A O 1
ATOM 952 N N . PRO A 1 128 ? -20.373 -4.409 8.069 1.00 52.12 128 PRO A N 1
ATOM 953 C CA . PRO A 1 128 ? -21.760 -4.025 7.854 1.00 52.12 128 PRO A CA 1
ATOM 954 C C . PRO A 1 128 ? -21.832 -2.789 6.951 1.00 52.12 128 PRO A C 1
ATOM 956 O O . PRO A 1 128 ? -21.105 -1.812 7.172 1.00 52.12 128 PRO A O 1
ATOM 959 N N . LYS A 1 129 ? -22.729 -2.813 5.954 1.00 55.03 129 LYS A N 1
ATOM 960 C CA . LYS A 1 129 ? -23.058 -1.630 5.145 1.00 55.03 129 LYS A CA 1
ATOM 961 C C . LYS A 1 129 ? -23.338 -0.443 6.082 1.00 55.03 129 LYS A C 1
ATOM 963 O O . LYS A 1 129 ? -24.048 -0.616 7.077 1.00 55.03 129 LYS A O 1
ATOM 968 N N . PRO A 1 130 ? -22.804 0.757 5.796 1.00 51.69 130 PRO A N 1
ATOM 969 C CA . PRO A 1 130 ? -23.077 1.925 6.617 1.00 51.69 130 PRO A CA 1
ATOM 970 C C . PRO A 1 130 ? -24.590 2.158 6.685 1.00 51.69 130 PRO A C 1
ATOM 972 O O . PRO A 1 130 ? -25.252 2.269 5.652 1.00 51.69 130 PRO A O 1
ATOM 975 N N . ARG A 1 131 ? -25.141 2.221 7.905 1.00 51.47 131 ARG A N 1
ATOM 976 C CA . ARG A 1 131 ? -26.519 2.676 8.132 1.00 51.47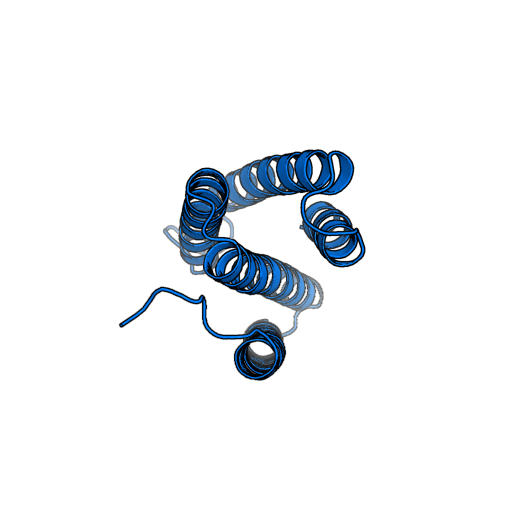 131 ARG A CA 1
ATOM 977 C C . ARG A 1 131 ? -26.607 4.113 7.610 1.00 51.47 131 ARG A C 1
ATOM 979 O O . ARG A 1 131 ? -26.039 5.006 8.228 1.00 51.47 131 ARG A O 1
ATOM 986 N N . GLY A 1 132 ? -27.239 4.309 6.452 1.00 56.00 132 GLY A N 1
ATOM 987 C CA . GLY A 1 132 ? -27.402 5.633 5.842 1.00 56.00 132 GLY A CA 1
ATOM 988 C C . GLY A 1 132 ? -27.351 5.702 4.313 1.00 56.00 132 GLY A C 1
ATOM 989 O O . GLY A 1 132 ? -27.500 6.790 3.781 1.00 56.00 132 GLY A O 1
ATOM 990 N N . GLN A 1 133 ? -27.158 4.592 3.593 1.00 52.25 133 GLN A N 1
ATOM 991 C CA . GLN A 1 133 ? -27.457 4.542 2.153 1.00 52.25 133 GLN A CA 1
ATOM 992 C C . GLN A 1 133 ? -28.820 3.867 1.945 1.00 52.25 133 GLN A C 1
ATOM 994 O O . GLN A 1 133 ? -28.897 2.650 1.769 1.00 52.25 133 GLN A O 1
ATOM 999 N N . ARG A 1 134 ? -29.882 4.668 2.061 1.00 41.81 134 ARG A N 1
ATOM 1000 C CA . ARG A 1 134 ? -31.146 4.493 1.338 1.00 41.81 134 ARG A CA 1
ATOM 1001 C C . ARG A 1 134 ? -31.282 5.675 0.394 1.00 41.81 134 ARG A C 1
ATOM 1003 O O . ARG A 1 134 ? -30.831 6.765 0.811 1.00 41.81 134 ARG A O 1
#

InterPro domains:
  IPR018750 Protein of unknown function DUF2306, membrane [PF10067] (2-114)

Foldseek 3Di:
DVVLLVLLVVLVVDDPPDPVNVVSLVVSLVVLVVVLVVLVVDPDDDPDQDPSPVLSVVLNVLSVQLVVCVVVVVVLSNVLSSLVSSLSVQLVVQLVVCVVVVHHSVVSNVVSVVVSVVVSVVSVVVDDDPPPDD

Sequence (134 aa):
MLVALGVGATVFLRPKGTRTHKNIGRIFVVVMLISNAIVFAIQEDTKGFGVFHAFSVVSCLSIVAGATLARLGRRVSHAHVMLWSFGGVCAAGAGQGAVMLNLPPWPFIILTFLLVGLVAFRANFVLPKPRGQR

Organism: NCBI:txid1454373